Protein AF-A0A7C7Y0V8-F1 (afdb_monomer)

pLDDT: mean 89.43, std 7.37, range [50.88, 96.62]

Structure (mmCIF, N/CA/C/O backbone):
data_AF-A0A7C7Y0V8-F1
#
_entry.id   AF-A0A7C7Y0V8-F1
#
loop_
_atom_site.group_PDB
_atom_site.id
_atom_site.type_symbol
_atom_site.label_atom_id
_atom_site.label_alt_id
_atom_site.label_comp_id
_atom_site.label_asym_id
_atom_site.label_entity_id
_atom_site.label_seq_id
_atom_site.pdbx_PDB_ins_code
_atom_site.Cartn_x
_atom_site.Cartn_y
_atom_site.Cartn_z
_atom_site.occupancy
_atom_site.B_iso_or_equiv
_atom_site.auth_seq_id
_atom_site.auth_comp_id
_atom_site.auth_asym_id
_atom_site.auth_atom_id
_atom_site.pdbx_PDB_model_num
ATOM 1 N N . MET A 1 1 ? 10.672 8.077 -22.042 1.00 88.75 1 MET A N 1
ATOM 2 C CA . MET A 1 1 ? 11.815 8.583 -22.842 1.00 88.75 1 MET A CA 1
ATOM 3 C C . MET A 1 1 ? 12.746 7.438 -23.215 1.00 88.75 1 MET A C 1
ATOM 5 O O . MET A 1 1 ? 12.899 6.526 -22.415 1.00 88.75 1 MET A O 1
ATOM 9 N N . SER A 1 2 ? 13.335 7.439 -24.411 1.00 92.62 2 SER A N 1
ATOM 10 C CA . SER A 1 2 ? 14.366 6.483 -24.845 1.00 92.62 2 SER A CA 1
ATOM 11 C C . SER A 1 2 ? 15.534 6.454 -23.855 1.00 92.62 2 SER A C 1
ATOM 13 O O . SER A 1 2 ? 16.054 7.505 -23.504 1.00 92.62 2 SER A O 1
ATOM 15 N N . LYS A 1 3 ? 15.968 5.265 -23.412 1.00 88.62 3 LYS A N 1
ATOM 16 C CA . LYS A 1 3 ? 17.082 5.144 -22.449 1.00 88.62 3 LYS A CA 1
ATOM 17 C C . LYS A 1 3 ? 18.439 5.535 -23.049 1.00 88.62 3 LYS A C 1
ATOM 19 O O . LYS A 1 3 ? 19.318 5.944 -22.309 1.00 88.62 3 LYS A O 1
ATOM 24 N N . ARG A 1 4 ? 18.597 5.410 -24.373 1.00 91.19 4 ARG A N 1
ATOM 25 C CA . ARG A 1 4 ? 19.853 5.711 -25.085 1.00 91.19 4 ARG A CA 1
ATOM 26 C C . ARG A 1 4 ? 19.972 7.186 -25.453 1.00 91.19 4 ARG A C 1
ATOM 28 O O . ARG A 1 4 ? 21.017 7.781 -25.266 1.00 91.19 4 ARG A O 1
ATOM 35 N N . THR A 1 5 ? 18.890 7.763 -25.974 1.00 93.06 5 THR A N 1
ATOM 36 C CA . THR A 1 5 ? 18.903 9.114 -26.561 1.00 93.06 5 THR A CA 1
ATOM 37 C C . THR A 1 5 ? 18.193 10.158 -25.708 1.00 93.06 5 THR A C 1
ATOM 39 O O . THR A 1 5 ? 18.208 11.329 -26.055 1.00 93.06 5 THR A O 1
ATOM 42 N N . ARG A 1 6 ? 17.502 9.751 -24.634 1.00 92.06 6 ARG A N 1
ATOM 43 C CA . ARG A 1 6 ? 16.647 10.597 -23.772 1.00 92.06 6 ARG A CA 1
ATOM 44 C C . ARG A 1 6 ? 15.475 11.310 -24.475 1.00 92.06 6 ARG A C 1
ATOM 46 O O . ARG A 1 6 ? 14.606 11.837 -23.797 1.00 92.06 6 ARG A O 1
ATOM 53 N N . LEU A 1 7 ? 15.345 11.217 -25.799 1.00 95.25 7 LEU A N 1
ATOM 54 C CA . LEU A 1 7 ? 14.194 11.719 -26.564 1.00 95.25 7 LEU A CA 1
ATOM 55 C C . LEU A 1 7 ? 12.914 10.886 -26.346 1.00 95.25 7 LEU A C 1
ATOM 57 O O . LEU A 1 7 ? 12.947 9.777 -25.796 1.00 95.25 7 LEU A O 1
ATOM 61 N N . ARG A 1 8 ? 11.754 11.380 -26.809 1.00 93.94 8 ARG A N 1
ATOM 62 C CA . ARG A 1 8 ? 10.485 10.626 -26.754 1.00 93.94 8 ARG A CA 1
ATOM 63 C C . ARG A 1 8 ? 10.628 9.299 -27.507 1.00 93.94 8 ARG A C 1
ATOM 65 O O . ARG A 1 8 ? 11.087 9.260 -28.645 1.00 93.94 8 ARG A O 1
ATOM 72 N N . CYS A 1 9 ? 10.267 8.193 -26.853 1.00 94.56 9 CYS A N 1
ATOM 73 C CA . CYS A 1 9 ? 10.375 6.876 -27.476 1.00 94.56 9 CYS A CA 1
ATOM 74 C C . CYS A 1 9 ? 9.301 6.736 -28.559 1.00 94.56 9 CYS A C 1
ATOM 76 O O . CYS A 1 9 ? 8.133 6.989 -28.282 1.00 94.56 9 CYS A O 1
ATOM 78 N N . ARG A 1 10 ? 9.708 6.331 -29.766 1.00 94.12 10 ARG A N 1
ATOM 79 C CA . ARG A 1 10 ? 8.816 6.114 -30.917 1.00 94.12 10 ARG A CA 1
ATOM 80 C C . ARG A 1 10 ? 8.439 4.642 -31.132 1.00 94.12 10 ARG A C 1
ATOM 82 O O . ARG A 1 10 ? 7.709 4.332 -32.061 1.00 94.12 10 ARG A O 1
ATOM 89 N N . ALA A 1 11 ? 8.950 3.727 -30.305 1.00 94.94 11 ALA A N 1
ATOM 90 C CA . ALA A 1 11 ? 8.602 2.314 -30.411 1.00 94.94 11 ALA A CA 1
ATOM 91 C C . ALA A 1 11 ? 7.145 2.090 -29.963 1.00 94.94 11 ALA A C 1
ATOM 93 O O . ALA A 1 11 ? 6.754 2.648 -28.932 1.00 94.94 11 ALA A O 1
ATOM 94 N N . PRO A 1 12 ? 6.368 1.255 -30.675 1.00 95.62 12 PRO A N 1
ATOM 95 C CA . PRO A 1 12 ? 4.967 1.031 -30.348 1.00 95.62 12 PRO A CA 1
ATOM 96 C C . PRO A 1 12 ? 4.813 0.350 -28.986 1.00 95.62 12 PRO A C 1
ATOM 98 O O . PRO A 1 12 ? 5.655 -0.457 -28.564 1.00 95.62 12 PRO A O 1
ATOM 101 N N . ALA A 1 13 ? 3.720 0.671 -28.300 1.00 96.19 13 ALA A N 1
ATOM 102 C CA . ALA A 1 13 ? 3.330 -0.023 -27.084 1.00 96.19 13 ALA A CA 1
ATOM 103 C C . ALA A 1 13 ? 3.010 -1.498 -27.386 1.00 96.19 13 ALA A C 1
ATOM 105 O O . ALA A 1 13 ? 2.556 -1.844 -28.476 1.00 96.19 13 ALA A O 1
ATOM 106 N N . ILE A 1 14 ? 3.269 -2.384 -26.422 1.00 96.62 14 ILE A N 1
ATOM 107 C CA . ILE A 1 14 ? 2.837 -3.783 -26.540 1.00 96.62 14 ILE A CA 1
ATOM 108 C C . ILE A 1 14 ? 1.321 -3.847 -26.325 1.00 96.62 14 ILE A C 1
ATOM 110 O O . ILE A 1 14 ? 0.795 -3.129 -25.477 1.00 96.62 14 ILE A O 1
ATOM 114 N N . LYS A 1 15 ? 0.623 -4.731 -27.052 1.00 96.06 15 LYS A N 1
ATOM 115 C CA . LYS A 1 15 ? -0.825 -4.950 -26.903 1.00 96.06 15 LYS A CA 1
ATOM 116 C C . LYS A 1 15 ? -1.206 -5.136 -25.425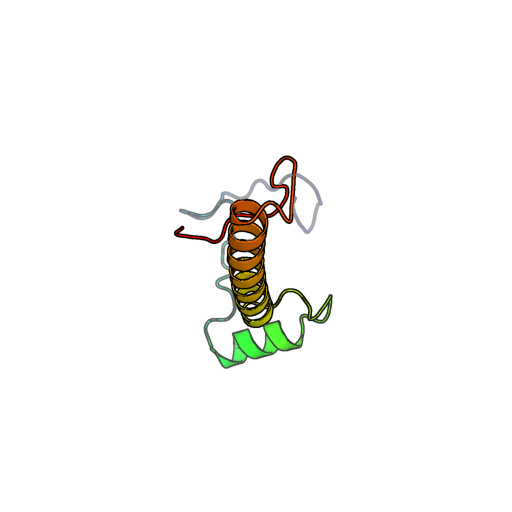 1.00 96.06 15 LYS A C 1
ATOM 118 O O . LYS A 1 15 ? -0.620 -5.968 -24.733 1.00 96.06 15 LYS A O 1
ATOM 123 N N . GLY A 1 16 ? -2.168 -4.343 -24.951 1.00 94.88 16 GLY A N 1
ATOM 124 C CA . GLY A 1 16 ? -2.656 -4.379 -23.566 1.00 94.88 16 GLY A CA 1
ATOM 125 C C . GLY A 1 16 ? -1.746 -3.712 -22.524 1.00 94.88 16 GLY A C 1
ATOM 126 O O . GLY A 1 16 ? -1.977 -3.876 -21.330 1.00 94.88 16 GLY A O 1
ATOM 127 N N . LYS A 1 17 ? -0.701 -2.979 -22.931 1.00 93.94 17 LYS A N 1
ATOM 128 C CA . LYS A 1 17 ? 0.188 -2.237 -22.022 1.00 93.94 17 LYS A CA 1
ATOM 129 C C . LYS A 1 17 ? 0.422 -0.816 -22.525 1.00 93.94 17 LYS A C 1
ATOM 131 O O . LYS A 1 17 ? 0.403 -0.562 -23.720 1.00 93.94 17 LYS A O 1
ATOM 136 N N . ALA A 1 18 ? 0.736 0.095 -21.607 1.00 94.56 18 ALA A N 1
ATOM 137 C CA . ALA A 1 18 ? 1.041 1.491 -21.936 1.00 94.56 18 ALA A CA 1
ATOM 138 C C . ALA A 1 18 ? 2.484 1.721 -22.440 1.00 94.56 18 ALA A C 1
ATOM 140 O O . ALA A 1 18 ? 2.822 2.817 -22.879 1.00 94.56 18 ALA A O 1
ATOM 141 N N . VAL A 1 19 ? 3.364 0.715 -22.357 1.00 95.12 19 VAL A N 1
ATOM 142 C CA . VAL A 1 19 ? 4.807 0.857 -22.624 1.00 95.12 19 VAL A CA 1
ATOM 143 C C . VAL A 1 19 ? 5.315 -0.140 -23.666 1.00 95.12 19 VAL A C 1
ATOM 145 O O . VAL A 1 19 ? 4.799 -1.251 -23.810 1.00 95.12 19 VAL A O 1
ATOM 148 N N . CYS A 1 20 ? 6.362 0.250 -24.397 1.00 95.62 20 CYS A N 1
ATOM 149 C CA . CYS A 1 20 ? 6.989 -0.595 -25.412 1.00 95.62 20 CYS A CA 1
ATOM 150 C C . CYS A 1 20 ? 7.902 -1.672 -24.792 1.00 95.62 20 CYS A C 1
ATOM 152 O O . CYS A 1 20 ? 8.213 -1.661 -23.596 1.00 95.62 20 CYS A O 1
ATOM 154 N N . ARG A 1 21 ? 8.413 -2.587 -25.628 1.00 94.56 21 ARG A N 1
ATOM 155 C CA . ARG A 1 21 ? 9.328 -3.668 -25.205 1.00 94.56 21 ARG A CA 1
ATOM 156 C C . ARG A 1 21 ? 10.591 -3.189 -24.484 1.00 94.56 21 ARG A C 1
ATOM 158 O O . ARG A 1 21 ? 11.058 -3.877 -23.583 1.00 94.56 21 ARG A O 1
ATOM 165 N N . PHE A 1 22 ? 11.123 -2.024 -24.851 1.00 93.69 22 PHE A N 1
ATOM 166 C CA . PHE A 1 22 ? 12.341 -1.462 -24.253 1.00 93.69 22 PHE A CA 1
ATOM 167 C C . PHE A 1 22 ? 12.081 -0.768 -22.910 1.00 93.69 22 PHE A C 1
ATOM 169 O O . PHE A 1 22 ? 12.979 -0.655 -22.073 1.00 93.69 22 PHE A O 1
ATOM 176 N N . HIS A 1 23 ? 10.841 -0.335 -22.684 1.00 95.25 23 HIS A N 1
ATOM 177 C CA . HIS A 1 23 ? 10.399 0.366 -21.478 1.00 95.25 23 HIS A CA 1
ATOM 178 C C . HIS A 1 23 ? 9.652 -0.556 -20.516 1.00 95.25 23 HIS A C 1
ATOM 180 O O . HIS A 1 23 ? 8.766 -0.122 -19.795 1.00 95.25 23 HIS A O 1
ATOM 186 N N . GLY A 1 24 ? 10.028 -1.837 -20.495 1.00 93.31 24 GLY A N 1
ATOM 187 C CA . GLY A 1 24 ? 9.485 -2.803 -19.542 1.00 93.31 24 GLY A CA 1
ATOM 188 C C . GLY A 1 24 ? 8.187 -3.472 -19.986 1.00 93.31 24 GLY A C 1
ATOM 189 O O . GLY A 1 24 ? 7.639 -4.260 -19.224 1.00 93.31 24 GLY A O 1
ATOM 190 N N . GLY A 1 25 ? 7.724 -3.268 -21.224 1.00 95.56 25 GLY A N 1
ATOM 191 C CA . GLY A 1 25 ? 6.527 -3.944 -21.737 1.00 95.56 25 GLY A CA 1
ATOM 192 C C . GLY A 1 25 ? 6.615 -5.475 -21.685 1.00 95.56 25 GLY A C 1
ATOM 193 O O . GLY A 1 25 ? 5.597 -6.145 -21.541 1.00 95.56 25 GLY A O 1
ATOM 194 N N . ARG A 1 26 ? 7.824 -6.049 -21.735 1.00 93.62 26 ARG A N 1
ATOM 195 C CA . ARG A 1 26 ? 8.050 -7.499 -21.570 1.00 93.62 26 ARG A CA 1
ATOM 196 C C . ARG A 1 26 ? 8.305 -7.937 -20.126 1.00 93.62 26 ARG A C 1
ATOM 198 O O . ARG A 1 26 ? 8.372 -9.132 -19.870 1.00 93.62 26 ARG A O 1
ATOM 205 N N . SER A 1 27 ? 8.440 -7.002 -19.186 1.00 91.56 27 SER A N 1
ATOM 206 C CA . SER A 1 27 ? 8.613 -7.348 -17.778 1.00 91.56 27 SER A CA 1
ATOM 207 C C . SER A 1 27 ? 7.337 -7.996 -17.242 1.00 91.56 27 SER A C 1
ATOM 209 O O . SER A 1 27 ? 6.230 -7.497 -17.467 1.00 91.56 27 SER A O 1
ATOM 211 N N . THR A 1 28 ? 7.500 -9.119 -16.545 1.00 90.31 28 THR A N 1
ATOM 212 C CA . THR A 1 28 ? 6.419 -9.840 -15.856 1.00 90.31 28 THR A CA 1
ATOM 213 C C . THR A 1 28 ? 6.561 -9.797 -14.336 1.00 90.31 28 THR A C 1
ATOM 215 O O . THR A 1 28 ? 5.748 -10.391 -13.636 1.00 90.31 28 THR A O 1
ATOM 218 N N . GLY A 1 29 ? 7.606 -9.143 -13.818 1.00 90.06 29 G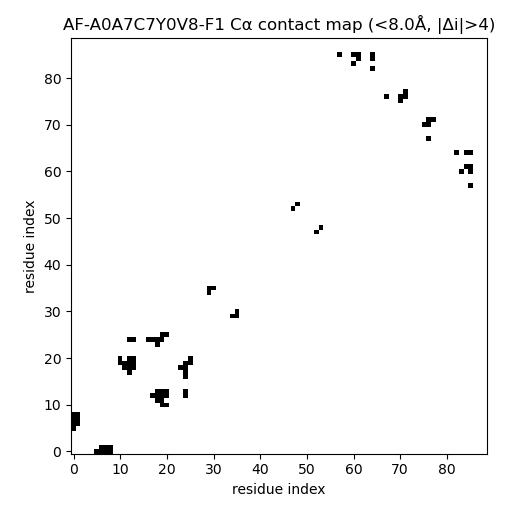LY A N 1
ATOM 219 C CA . GLY A 1 29 ? 7.960 -9.198 -12.399 1.00 90.06 29 GLY A CA 1
ATOM 220 C C . GLY A 1 29 ? 8.357 -10.606 -11.913 1.00 90.06 29 GLY A C 1
ATOM 221 O O . GLY A 1 29 ? 8.461 -11.546 -12.711 1.00 90.06 29 GLY A O 1
ATOM 222 N N . PRO A 1 30 ? 8.606 -10.769 -10.600 1.00 94.38 30 PRO A N 1
ATOM 223 C CA . PRO A 1 30 ? 8.934 -12.060 -9.996 1.00 94.38 30 PRO A CA 1
ATOM 224 C C . PRO A 1 30 ? 7.720 -13.004 -9.960 1.00 94.38 30 PRO A C 1
ATOM 226 O O . PRO A 1 30 ? 6.727 -12.760 -9.269 1.00 94.38 30 PRO A O 1
ATOM 229 N N . LYS A 1 31 ? 7.820 -14.141 -10.654 1.00 94.94 31 LYS A N 1
ATOM 230 C CA . LYS A 1 31 ? 6.745 -15.150 -10.696 1.00 94.94 31 LYS A CA 1
ATOM 231 C C . LYS A 1 31 ? 6.708 -16.049 -9.453 1.00 94.94 31 LYS A C 1
ATOM 233 O O . LYS A 1 31 ? 5.636 -16.491 -9.043 1.00 94.94 31 LYS A O 1
ATOM 238 N N . THR A 1 32 ? 7.850 -16.270 -8.801 1.00 95.50 32 THR A N 1
ATOM 239 C CA . THR A 1 32 ? 7.975 -17.188 -7.657 1.00 95.50 32 THR A CA 1
ATOM 240 C C . THR A 1 32 ? 7.746 -16.495 -6.312 1.00 95.50 32 THR A C 1
ATOM 242 O O . THR A 1 32 ? 7.988 -15.293 -6.164 1.00 95.50 32 THR A O 1
ATOM 245 N N . LYS A 1 33 ? 7.314 -17.265 -5.299 1.00 94.19 33 LYS A N 1
ATOM 246 C CA . LYS A 1 33 ? 7.189 -16.774 -3.913 1.00 94.19 33 LYS A CA 1
ATOM 247 C C . LYS A 1 33 ? 8.539 -16.276 -3.380 1.00 94.19 33 LYS A C 1
ATOM 249 O O . LYS A 1 33 ? 8.611 -15.156 -2.887 1.00 94.19 33 LYS A O 1
ATOM 254 N N . ALA A 1 34 ? 9.610 -17.046 -3.587 1.00 95.44 34 ALA A N 1
ATOM 255 C CA . ALA A 1 34 ? 10.967 -16.664 -3.193 1.00 95.44 34 ALA A CA 1
ATOM 256 C C . ALA A 1 34 ? 11.450 -15.375 -3.883 1.00 95.44 34 ALA A C 1
ATOM 258 O O . ALA A 1 34 ? 12.083 -14.529 -3.257 1.00 95.44 34 ALA A O 1
ATOM 259 N N . GLY A 1 35 ? 11.127 -15.184 -5.168 1.00 94.19 35 GLY A N 1
ATOM 260 C CA . GLY A 1 35 ? 11.443 -13.947 -5.886 1.00 94.19 35 GLY A CA 1
ATOM 261 C C . GLY A 1 35 ? 10.739 -12.729 -5.287 1.00 94.19 35 GLY A C 1
ATOM 262 O O . GLY A 1 35 ? 11.365 -11.692 -5.096 1.00 94.19 35 GLY A O 1
ATOM 263 N N . ARG A 1 36 ? 9.456 -12.865 -4.927 1.00 92.69 36 ARG A N 1
ATOM 264 C CA . ARG A 1 36 ? 8.711 -11.804 -4.232 1.00 92.69 36 ARG A CA 1
ATOM 265 C C . ARG A 1 36 ? 9.271 -11.521 -2.838 1.00 92.69 36 ARG A C 1
ATOM 267 O O . ARG A 1 36 ? 9.404 -10.355 -2.486 1.00 92.69 36 ARG A O 1
ATOM 274 N N . ALA A 1 37 ? 9.639 -12.560 -2.087 1.00 90.56 37 ALA A N 1
ATOM 275 C CA . ALA A 1 37 ? 10.228 -12.421 -0.756 1.00 90.56 37 ALA A CA 1
ATOM 276 C C . ALA A 1 37 ? 11.563 -11.663 -0.792 1.00 90.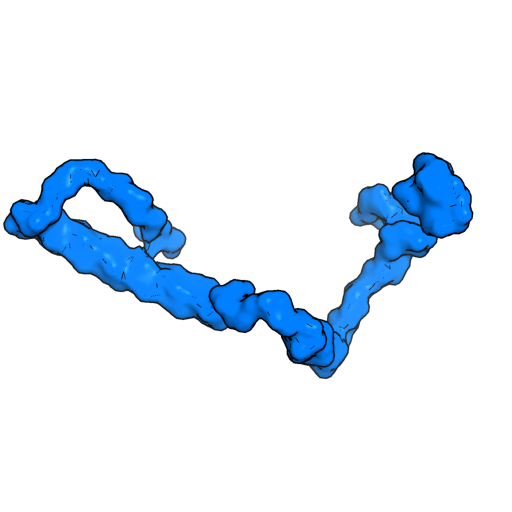56 37 ALA A C 1
ATOM 278 O O . ALA A 1 37 ? 11.764 -10.754 0.004 1.00 90.56 37 ALA A O 1
ATOM 279 N N . ARG A 1 38 ? 12.435 -11.955 -1.768 1.00 93.38 38 ARG A N 1
ATOM 280 C CA . ARG A 1 38 ? 13.699 -11.220 -1.951 1.00 93.38 38 ARG A CA 1
ATOM 281 C C . ARG A 1 38 ? 13.484 -9.734 -2.231 1.00 93.38 38 ARG A C 1
ATOM 283 O O . ARG A 1 38 ? 14.155 -8.907 -1.630 1.00 93.38 38 ARG A O 1
ATOM 290 N N . ILE A 1 39 ? 12.537 -9.390 -3.109 1.00 90.12 39 ILE A N 1
ATOM 291 C CA . ILE A 1 39 ? 12.210 -7.979 -3.378 1.00 90.12 39 ILE A CA 1
ATOM 292 C C . ILE A 1 39 ? 11.639 -7.303 -2.128 1.00 90.12 39 ILE A C 1
ATOM 294 O O . ILE A 1 39 ? 11.999 -6.166 -1.843 1.00 90.12 39 ILE A O 1
ATOM 298 N N . ALA A 1 40 ? 10.774 -7.993 -1.377 1.00 85.94 40 ALA A N 1
ATOM 299 C CA . ALA A 1 40 ? 10.227 -7.465 -0.131 1.00 85.94 40 ALA A CA 1
ATOM 300 C C . ALA A 1 40 ? 11.327 -7.207 0.912 1.00 85.94 40 ALA A C 1
ATOM 302 O O . ALA A 1 40 ? 11.338 -6.141 1.514 1.00 85.94 40 ALA A O 1
ATOM 303 N N . ALA A 1 41 ? 12.277 -8.134 1.068 1.00 86.94 41 ALA A N 1
ATOM 304 C CA . ALA A 1 41 ? 13.421 -7.978 1.967 1.00 86.94 41 ALA A CA 1
ATOM 305 C C . ALA A 1 41 ? 14.354 -6.831 1.544 1.00 86.94 41 ALA A C 1
ATOM 307 O O . ALA A 1 41 ? 14.881 -6.120 2.392 1.00 86.94 41 ALA A O 1
ATOM 308 N N . ALA A 1 42 ? 14.527 -6.615 0.236 1.00 87.69 42 ALA A N 1
ATOM 309 C CA . ALA A 1 42 ? 15.327 -5.511 -0.293 1.00 87.69 42 ALA A CA 1
ATOM 310 C C . ALA A 1 42 ? 14.644 -4.133 -0.164 1.00 87.69 42 ALA A C 1
ATOM 312 O O . ALA A 1 42 ? 15.296 -3.105 -0.334 1.00 87.69 42 ALA A O 1
ATOM 313 N N . HIS A 1 43 ? 13.337 -4.081 0.111 1.00 81.06 43 HIS A N 1
ATOM 314 C CA . HIS A 1 43 ? 12.584 -2.835 0.249 1.00 81.06 43 HIS A CA 1
ATOM 315 C C . HIS A 1 43 ? 12.746 -2.254 1.666 1.00 81.06 43 HIS A C 1
ATOM 317 O O . HIS A 1 43 ? 11.916 -2.471 2.545 1.00 81.06 43 HIS A O 1
ATOM 323 N N . THR A 1 44 ? 13.811 -1.478 1.885 1.00 81.31 44 THR A N 1
ATOM 324 C CA . THR A 1 44 ? 14.215 -0.975 3.215 1.00 81.31 44 THR A CA 1
ATOM 325 C C . THR A 1 44 ? 13.743 0.445 3.552 1.00 81.31 44 THR A C 1
ATOM 327 O O . THR A 1 44 ? 14.109 0.968 4.598 1.00 81.31 44 THR A O 1
ATOM 330 N N . VAL A 1 45 ? 12.919 1.079 2.706 1.00 79.06 45 VAL A N 1
ATOM 331 C CA . VAL A 1 45 ? 12.577 2.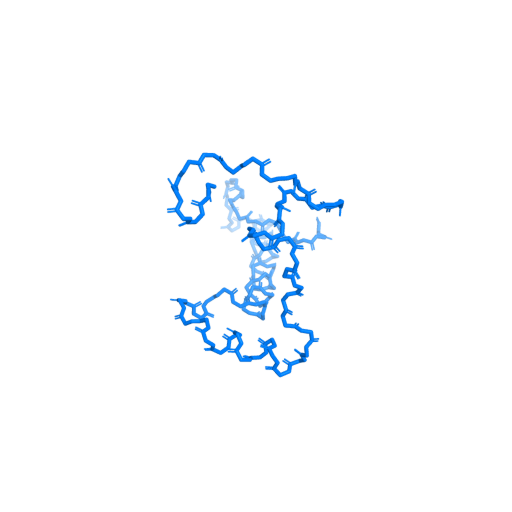515 2.825 1.00 79.06 45 VAL A CA 1
ATOM 332 C C . VAL A 1 45 ? 11.971 2.873 4.190 1.00 79.06 45 VAL A C 1
ATOM 334 O O . VAL A 1 45 ? 12.492 3.726 4.896 1.00 79.06 45 VAL A O 1
ATOM 337 N N . HIS A 1 46 ? 10.874 2.224 4.580 1.00 75.06 46 HIS A N 1
ATOM 338 C CA . HIS A 1 46 ? 10.328 2.298 5.935 1.00 75.06 46 HIS A CA 1
ATOM 339 C C . HIS A 1 46 ? 9.422 1.086 6.182 1.00 75.06 46 HIS A C 1
ATOM 341 O O . HIS A 1 46 ? 8.484 0.818 5.426 1.00 75.06 46 HIS A O 1
ATOM 347 N N . GLY A 1 47 ? 9.665 0.358 7.272 1.00 78.81 47 GLY A N 1
ATOM 348 C CA . GLY A 1 47 ? 8.911 -0.853 7.613 1.00 78.81 47 GLY A CA 1
ATOM 349 C C . GLY A 1 47 ? 7.444 -0.611 7.984 1.00 78.81 47 GLY A C 1
ATOM 350 O O . GLY A 1 47 ? 6.715 -1.568 8.172 1.00 78.81 47 GLY A O 1
ATOM 351 N N . ARG A 1 48 ? 6.984 0.644 8.069 1.00 83.56 48 ARG A N 1
ATOM 352 C CA . ARG A 1 48 ? 5.677 1.044 8.632 1.00 83.56 48 ARG A CA 1
ATOM 353 C C . ARG A 1 48 ? 4.466 0.814 7.722 1.00 83.56 48 ARG A C 1
ATOM 355 O O . ARG A 1 48 ? 3.335 0.982 8.163 1.00 83.56 48 ARG A O 1
ATOM 362 N N . GLU A 1 49 ? 4.692 0.480 6.455 1.00 87.75 49 GLU A N 1
ATOM 363 C CA . GLU A 1 49 ? 3.656 0.463 5.410 1.00 87.75 49 GLU A CA 1
ATOM 364 C C . GLU A 1 49 ? 3.501 -0.914 4.742 1.00 87.75 49 GLU A C 1
ATOM 366 O O . GLU A 1 49 ? 3.036 -1.035 3.604 1.00 87.75 49 GLU A O 1
ATOM 371 N N . THR A 1 50 ? 3.886 -1.981 5.449 1.00 86.38 50 THR A N 1
ATOM 372 C CA . THR A 1 50 ? 3.609 -3.351 5.002 1.00 86.38 50 THR A CA 1
ATOM 373 C C . THR A 1 50 ? 2.104 -3.634 5.020 1.00 86.38 50 THR A C 1
ATOM 375 O O . THR A 1 50 ? 1.325 -2.970 5.706 1.00 86.38 50 THR A O 1
ATOM 378 N N . ARG A 1 51 ? 1.663 -4.649 4.263 1.00 86.06 51 ARG A N 1
ATOM 379 C CA . ARG A 1 51 ? 0.243 -5.043 4.234 1.00 86.06 51 ARG A CA 1
ATOM 380 C C . ARG A 1 51 ? -0.277 -5.443 5.617 1.00 86.06 51 ARG A C 1
ATOM 382 O O . ARG A 1 51 ? -1.394 -5.070 5.949 1.00 86.06 51 ARG A O 1
ATOM 389 N N . ALA A 1 52 ? 0.538 -6.152 6.399 1.00 88.69 52 ALA A N 1
ATOM 390 C CA . ALA A 1 52 ? 0.193 -6.566 7.756 1.00 88.69 52 ALA A CA 1
ATOM 391 C C . ALA A 1 52 ? -0.028 -5.350 8.668 1.00 88.69 52 ALA A C 1
ATOM 393 O O . ALA A 1 52 ? -1.099 -5.215 9.247 1.00 88.69 52 ALA A O 1
ATOM 394 N N . ILE A 1 53 ? 0.916 -4.403 8.686 1.00 91.12 53 ILE A N 1
ATOM 395 C CA . ILE A 1 53 ? 0.810 -3.197 9.524 1.00 91.12 53 ILE A CA 1
ATOM 396 C C . ILE A 1 53 ? -0.371 -2.321 9.099 1.00 91.12 53 ILE A C 1
ATOM 398 O O . ILE A 1 53 ? -1.057 -1.745 9.938 1.00 91.12 53 ILE A O 1
ATOM 402 N N . ARG A 1 54 ? -0.661 -2.229 7.796 1.00 90.88 54 ARG A N 1
ATOM 403 C CA . ARG A 1 54 ? -1.851 -1.511 7.312 1.00 90.88 54 ARG A CA 1
ATOM 404 C C . ARG A 1 54 ? -3.154 -2.163 7.768 1.00 90.88 54 ARG A C 1
ATOM 406 O O . ARG A 1 54 ? -4.097 -1.439 8.077 1.00 90.88 54 ARG A O 1
ATOM 4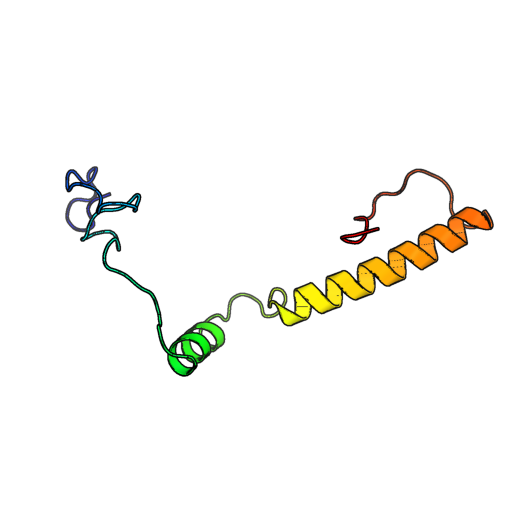13 N N . ALA A 1 55 ? -3.214 -3.493 7.785 1.00 91.50 55 ALA A N 1
ATOM 414 C CA . ALA A 1 55 ? -4.383 -4.222 8.264 1.00 91.50 55 ALA A CA 1
ATOM 415 C C . ALA A 1 55 ? -4.576 -4.012 9.771 1.00 91.50 55 ALA A C 1
ATOM 417 O O . ALA A 1 55 ? -5.659 -3.613 10.188 1.00 91.50 55 ALA A O 1
ATOM 418 N N . GLU A 1 56 ? -3.509 -4.164 10.556 1.00 93.19 56 GLU A N 1
ATOM 419 C CA . GLU A 1 56 ? -3.518 -3.923 12.002 1.00 93.19 56 GLU A CA 1
ATOM 420 C C . GLU A 1 56 ? -3.932 -2.485 12.334 1.00 93.19 56 GLU A C 1
ATOM 422 O O . GLU A 1 56 ? -4.854 -2.265 13.116 1.00 93.19 56 GLU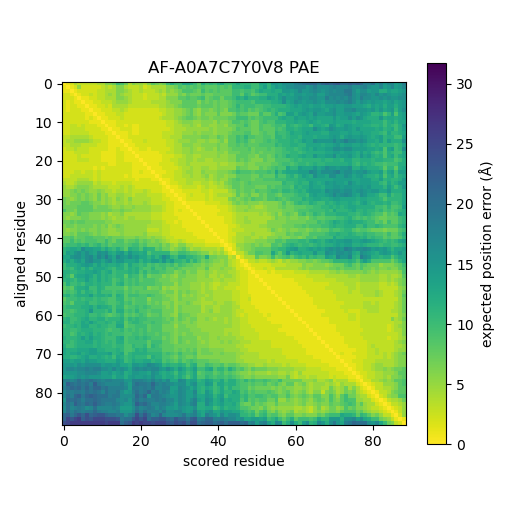 A O 1
ATOM 427 N N . ARG A 1 57 ? -3.331 -1.489 11.669 1.00 92.38 57 ARG A N 1
ATOM 428 C CA . ARG A 1 57 ? -3.711 -0.081 11.843 1.00 92.38 57 ARG A CA 1
ATOM 429 C C . ARG A 1 57 ? -5.180 0.148 11.500 1.00 92.38 57 ARG A C 1
ATOM 431 O O . ARG A 1 57 ? -5.853 0.901 12.193 1.00 92.38 57 ARG A O 1
ATOM 438 N N . SER A 1 58 ? -5.685 -0.484 10.440 1.00 91.06 58 SER A N 1
ATOM 439 C CA . SER A 1 58 ? -7.098 -0.365 10.076 1.00 91.06 58 SER A CA 1
ATOM 440 C C . SER A 1 58 ? -8.022 -0.976 11.129 1.00 91.06 58 SER A C 1
ATOM 442 O O . SER A 1 58 ? -9.091 -0.416 11.341 1.00 91.06 58 SER A O 1
ATOM 444 N N . ALA A 1 59 ? -7.633 -2.085 11.763 1.00 91.94 59 ALA A N 1
ATOM 445 C CA . ALA A 1 59 ? -8.401 -2.700 12.843 1.00 91.94 59 ALA A CA 1
ATOM 446 C C . ALA A 1 59 ? -8.408 -1.808 14.093 1.00 91.94 59 ALA A C 1
ATOM 448 O O . ALA A 1 59 ? -9.471 -1.475 14.600 1.00 91.94 59 ALA A O 1
ATOM 449 N N . ARG A 1 60 ? -7.241 -1.300 14.508 1.00 92.50 60 ARG A N 1
ATOM 450 C CA . ARG A 1 60 ? -7.132 -0.382 15.655 1.00 92.50 60 ARG A CA 1
ATOM 451 C C . ARG A 1 60 ? -7.909 0.918 15.465 1.00 92.50 60 ARG A C 1
ATOM 453 O O . ARG A 1 60 ? -8.526 1.409 16.400 1.00 92.50 60 ARG A O 1
ATOM 460 N N . LEU A 1 61 ? -7.907 1.474 14.255 1.00 91.75 61 LEU A N 1
ATOM 461 C CA . LEU A 1 61 ? -8.721 2.653 13.948 1.00 91.75 61 LEU A CA 1
ATOM 462 C C . LEU A 1 61 ? -10.224 2.347 13.961 1.00 91.75 61 LEU A C 1
ATOM 464 O O . LEU A 1 61 ? -11.002 3.237 14.284 1.00 91.75 61 LEU A O 1
ATOM 468 N N . ALA A 1 62 ? -10.632 1.121 13.622 1.00 91.06 62 ALA A N 1
ATOM 469 C CA . ALA A 1 62 ? -12.022 0.693 13.753 1.00 91.06 62 ALA A CA 1
ATOM 470 C C . ALA A 1 62 ? -12.425 0.567 15.230 1.00 91.06 62 ALA A C 1
ATOM 472 O O . ALA A 1 62 ? -13.471 1.064 15.615 1.00 91.06 62 ALA A O 1
ATOM 473 N N . GLU A 1 63 ? -11.571 -0.012 16.075 1.00 92.12 63 GLU A N 1
ATOM 474 C CA . GLU A 1 63 ? -11.804 -0.060 17.527 1.00 92.12 63 GLU A CA 1
ATOM 475 C C . GLU A 1 63 ? -11.936 1.350 18.121 1.00 92.12 63 GLU A C 1
ATOM 477 O O . GLU A 1 63 ? -12.868 1.631 18.872 1.00 92.12 63 GLU A O 1
ATOM 482 N N . LEU A 1 64 ? -11.036 2.264 17.740 1.00 91.44 64 LEU A N 1
ATOM 483 C CA . LEU A 1 64 ? -11.084 3.654 18.192 1.00 91.44 64 LEU A CA 1
ATOM 484 C C . LEU A 1 64 ? -12.366 4.364 17.737 1.00 91.44 64 LEU A C 1
ATOM 486 O O . LEU A 1 64 ? -12.920 5.156 18.493 1.00 91.44 64 LEU A O 1
ATOM 490 N N . TYR A 1 65 ? -12.837 4.065 16.524 1.00 90.81 65 TYR A N 1
ATOM 491 C CA . TYR A 1 65 ? -14.099 4.582 16.001 1.00 90.81 65 TYR A CA 1
ATOM 492 C C . TYR A 1 65 ? -15.278 4.193 16.898 1.00 90.81 65 TYR A C 1
ATOM 494 O O . TYR A 1 65 ? -16.040 5.064 17.303 1.00 90.81 65 TYR A O 1
ATOM 502 N N . GLU A 1 66 ? -15.405 2.912 17.252 1.00 90.88 66 GLU A N 1
ATOM 503 C CA . GLU A 1 66 ? -16.507 2.436 18.101 1.00 90.88 66 GLU A CA 1
ATOM 504 C C . GLU A 1 66 ? -16.481 3.084 19.492 1.00 90.88 66 GLU A C 1
ATOM 506 O O . GLU A 1 66 ? -17.515 3.508 20.012 1.00 90.88 66 GLU A O 1
ATOM 511 N N . LEU A 1 67 ? -15.288 3.238 20.074 1.00 91.62 67 LEU A N 1
ATOM 512 C CA . LEU A 1 67 ? -15.122 3.929 21.354 1.00 91.62 67 LEU A CA 1
ATOM 513 C C . LEU A 1 67 ? -15.501 5.411 21.264 1.00 91.62 67 LEU A C 1
ATOM 515 O O . LEU A 1 67 ? -16.160 5.930 22.166 1.00 91.62 67 LEU A O 1
ATOM 519 N N . GLU A 1 68 ? -15.119 6.092 20.181 1.00 91.44 68 GLU A N 1
ATOM 520 C CA . GLU A 1 68 ? -15.518 7.480 19.948 1.00 91.44 68 GLU A CA 1
ATOM 521 C C . GLU A 1 68 ? -17.045 7.591 19.832 1.00 91.44 68 GLU A C 1
ATOM 523 O O . GLU A 1 68 ? -17.641 8.479 20.442 1.00 91.44 68 GLU A O 1
ATOM 528 N N . MET A 1 69 ? -17.696 6.674 19.109 1.00 90.69 69 MET A N 1
ATOM 529 C CA . MET A 1 69 ? -19.154 6.655 18.963 1.00 90.69 69 MET A CA 1
ATOM 530 C C . MET A 1 69 ? -19.868 6.452 20.302 1.00 90.69 69 MET A C 1
ATOM 532 O O . MET A 1 69 ? -20.827 7.169 20.597 1.00 90.69 69 MET A O 1
ATOM 536 N N . LEU A 1 70 ? -19.377 5.538 21.141 1.00 93.50 70 LEU A N 1
ATOM 537 C CA . LEU A 1 70 ? -19.918 5.331 22.481 1.00 93.50 70 LEU A CA 1
ATOM 538 C C . LEU A 1 70 ? -19.722 6.574 23.356 1.00 93.50 70 LEU A C 1
ATOM 540 O O . LEU A 1 70 ? -20.686 7.053 23.951 1.00 93.50 70 LEU A O 1
ATOM 544 N N . GLY A 1 71 ? -18.520 7.154 23.366 1.00 93.69 71 GLY A N 1
ATOM 545 C CA . GLY A 1 71 ? -18.231 8.389 24.099 1.00 93.69 71 GLY A CA 1
ATOM 546 C C . GLY A 1 71 ? -19.132 9.552 23.671 1.00 93.69 71 GLY A C 1
ATOM 547 O O . GLY A 1 71 ? -19.631 10.297 24.509 1.00 93.69 71 GLY A O 1
ATOM 548 N N . ARG A 1 72 ? -19.432 9.666 22.375 1.00 91.38 72 ARG A N 1
ATOM 549 C CA . ARG A 1 72 ? -20.399 10.645 21.855 1.00 91.38 72 ARG A CA 1
ATOM 550 C C . ARG A 1 72 ? -21.823 10.362 22.324 1.00 91.38 72 ARG A C 1
ATOM 552 O O . ARG A 1 72 ? -22.518 11.297 22.706 1.00 91.38 72 ARG A O 1
ATOM 559 N N . SER A 1 73 ? -22.254 9.099 22.341 1.00 93.06 73 SER A N 1
ATOM 560 C CA . SER A 1 73 ? -23.606 8.738 22.799 1.00 93.06 73 SER A CA 1
ATOM 561 C C . SER A 1 73 ? -23.861 9.057 24.274 1.00 93.06 73 SER A C 1
ATOM 563 O O . SER A 1 73 ? -24.992 9.367 24.634 1.00 93.06 73 SER A O 1
ATOM 565 N N . ILE A 1 74 ? -22.815 9.040 25.110 1.00 96.00 74 ILE A N 1
ATOM 566 C CA . ILE A 1 74 ? -22.898 9.391 26.537 1.00 96.00 74 ILE A CA 1
ATOM 567 C C . ILE A 1 74 ? -22.547 10.862 26.817 1.00 96.00 74 ILE A C 1
ATOM 569 O O . ILE A 1 74 ? -22.415 11.249 27.975 1.00 96.00 74 ILE A O 1
ATOM 573 N N . GLY A 1 75 ? -22.361 11.681 25.776 1.00 94.00 75 GLY A N 1
ATOM 574 C CA . GLY A 1 75 ? -22.046 13.107 25.912 1.00 94.00 75 GLY A CA 1
ATOM 575 C C . GLY A 1 75 ? -20.616 13.418 26.368 1.00 94.00 75 GLY A C 1
ATOM 576 O O . GLY A 1 75 ? -20.333 14.540 26.765 1.00 94.00 75 GLY A O 1
ATOM 577 N N . MET A 1 76 ? -19.697 12.450 26.312 1.00 93.81 76 MET A N 1
ATOM 578 C CA . MET A 1 76 ? -18.290 12.639 26.689 1.00 93.81 76 MET A CA 1
ATOM 579 C C . MET A 1 76 ? -17.483 13.382 25.610 1.00 93.81 76 MET A C 1
ATOM 581 O O . MET A 1 76 ? -16.472 14.010 25.919 1.00 93.81 76 MET A O 1
ATOM 585 N N . PHE A 1 77 ? -17.917 13.319 24.346 1.00 89.94 77 PHE A N 1
ATOM 586 C CA . PHE A 1 77 ? -17.259 13.984 23.218 1.00 89.94 77 PHE A CA 1
ATOM 587 C C . PHE A 1 77 ? -18.247 14.804 22.383 1.00 89.94 77 PHE A C 1
ATOM 589 O O . PHE A 1 77 ? -19.296 14.304 21.978 1.00 89.94 77 PHE A O 1
ATOM 596 N N . GLU A 1 78 ? -17.856 16.032 22.037 1.00 88.12 78 GLU A N 1
ATOM 597 C CA . GLU A 1 78 ? -18.640 16.964 21.219 1.00 88.12 78 GLU A CA 1
ATOM 598 C C . GLU A 1 78 ? -17.980 17.244 19.851 1.00 88.12 78 GLU A C 1
ATOM 600 O O . GLU A 1 78 ? -16.863 16.812 19.555 1.00 88.12 78 GLU A O 1
ATOM 605 N N . GLY A 1 79 ? -18.689 17.955 18.969 1.00 87.44 79 GLY A N 1
ATOM 606 C CA . GLY A 1 79 ? -18.167 18.403 17.672 1.00 87.44 79 GLY A CA 1
ATOM 607 C C . GLY A 1 79 ? -18.229 17.360 16.551 1.00 87.44 79 GLY A C 1
ATOM 608 O O . GLY A 1 79 ? -18.830 16.298 16.689 1.00 87.44 79 GLY A O 1
ATOM 609 N N . ARG A 1 80 ? -17.629 17.668 15.394 1.00 82.62 80 ARG A N 1
ATOM 610 C CA . ARG A 1 80 ? -17.681 16.811 14.198 1.00 82.62 80 ARG A CA 1
ATOM 611 C C . ARG A 1 80 ? -16.569 15.765 14.208 1.00 82.62 80 ARG A C 1
ATOM 613 O O . ARG A 1 80 ? -15.418 16.069 14.506 1.00 82.62 80 ARG A O 1
ATOM 620 N N . MET A 1 81 ? -16.908 14.549 13.791 1.00 79.25 81 MET A N 1
ATOM 621 C CA . MET A 1 81 ? -15.939 13.475 13.627 1.00 79.25 81 MET A CA 1
ATOM 622 C C . MET A 1 81 ? -14.909 13.800 12.526 1.00 79.25 81 MET A C 1
ATOM 624 O O . MET A 1 81 ? -15.276 14.116 11.390 1.00 79.25 81 MET A O 1
ATOM 628 N N . VAL A 1 82 ? -13.620 13.691 12.863 1.00 78.19 82 VAL A N 1
ATOM 629 C CA . VAL A 1 82 ? -12.470 13.921 11.957 1.00 78.19 82 VAL A CA 1
ATOM 630 C C . VAL A 1 82 ? -11.794 12.620 11.503 1.00 78.19 82 VAL A C 1
ATOM 632 O O . VAL A 1 82 ? -11.041 12.617 10.529 1.00 78.19 82 VAL A O 1
ATOM 635 N N . GLY A 1 83 ? -12.060 11.510 12.197 1.00 76.19 83 GLY A N 1
ATOM 636 C CA . GLY A 1 83 ? -11.462 10.206 11.928 1.00 76.19 83 GLY A CA 1
ATOM 637 C C . GLY A 1 83 ? -12.022 9.499 10.690 1.00 76.19 83 GLY A C 1
ATOM 638 O O . GLY A 1 83 ? -13.140 9.738 10.234 1.00 76.19 83 GLY A O 1
ATOM 639 N N . ARG A 1 84 ? -11.231 8.574 10.141 1.00 75.31 84 ARG A N 1
ATOM 640 C CA . ARG A 1 84 ? -11.642 7.721 9.020 1.00 75.31 84 ARG A CA 1
ATOM 641 C C . ARG A 1 84 ? -12.610 6.635 9.507 1.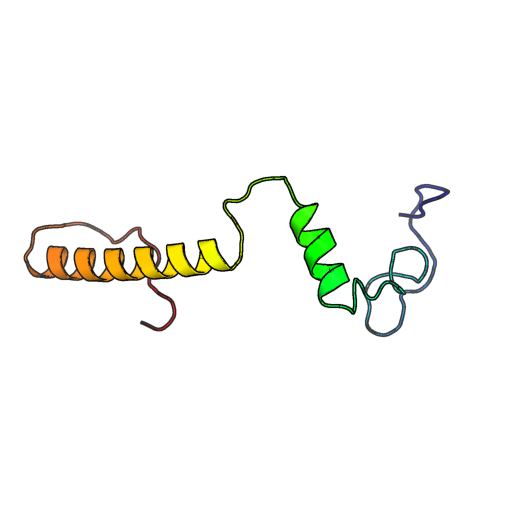00 75.31 84 ARG A C 1
ATOM 643 O O . ARG A 1 84 ? -12.204 5.796 10.303 1.00 75.31 84 ARG A O 1
ATOM 650 N N . LYS A 1 85 ? -13.827 6.580 8.951 1.00 81.00 85 LYS A N 1
ATOM 651 C CA . LYS A 1 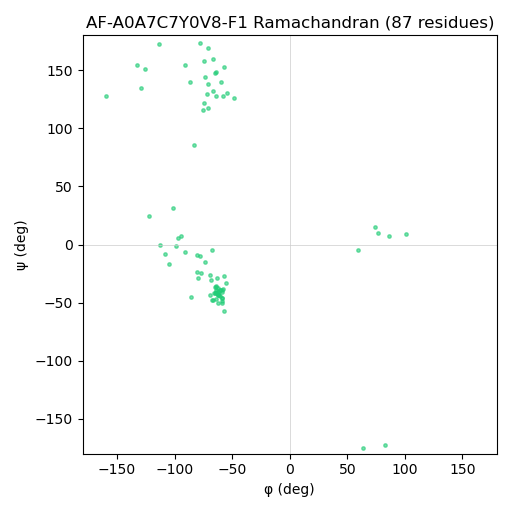85 ? -14.788 5.489 9.204 1.00 81.00 85 LYS A CA 1
ATOM 652 C C . LYS A 1 85 ? -14.203 4.120 8.785 1.00 81.00 85 LYS A C 1
ATOM 654 O O . LYS A 1 85 ? -13.533 4.049 7.739 1.00 81.00 85 LYS A O 1
ATOM 659 N N . PRO A 1 86 ? -14.416 3.038 9.560 1.00 80.62 86 PRO A N 1
ATOM 660 C CA . PRO A 1 86 ? -13.992 1.696 9.170 1.00 80.62 86 PRO A CA 1
ATOM 661 C C . PRO A 1 86 ? -14.592 1.270 7.825 1.00 80.62 86 PRO A C 1
ATOM 663 O O . PRO A 1 86 ? -15.645 1.737 7.393 1.00 80.62 86 PRO A O 1
ATOM 666 N N . ARG A 1 87 ? -13.884 0.387 7.111 1.00 72.06 87 ARG A N 1
ATOM 667 C CA . ARG A 1 87 ? -14.374 -0.138 5.829 1.00 72.06 87 ARG A CA 1
ATOM 668 C C . ARG A 1 87 ? -15.474 -1.162 6.104 1.00 72.06 87 ARG A C 1
ATOM 670 O O . ARG A 1 87 ? -15.160 -2.211 6.649 1.00 72.06 87 ARG A O 1
ATOM 677 N N . GLY A 1 88 ? -16.700 -0.872 5.669 1.00 66.50 88 GLY A N 1
ATOM 678 C CA . GLY A 1 88 ? -17.839 -1.794 5.766 1.00 66.50 88 GLY A CA 1
ATOM 679 C C . GLY A 1 88 ? -18.816 -1.523 6.914 1.00 66.50 88 GLY A C 1
ATOM 680 O O . GLY A 1 88 ? -19.677 -2.363 7.141 1.00 66.50 88 GLY A O 1
ATOM 681 N N . GLY A 1 89 ? -18.686 -0.388 7.612 1.00 50.88 89 GLY A N 1
ATOM 682 C CA . GLY A 1 89 ? -19.674 0.097 8.587 1.00 50.88 89 GLY A CA 1
ATOM 683 C C . GLY A 1 89 ? -20.559 1.211 8.052 1.00 50.88 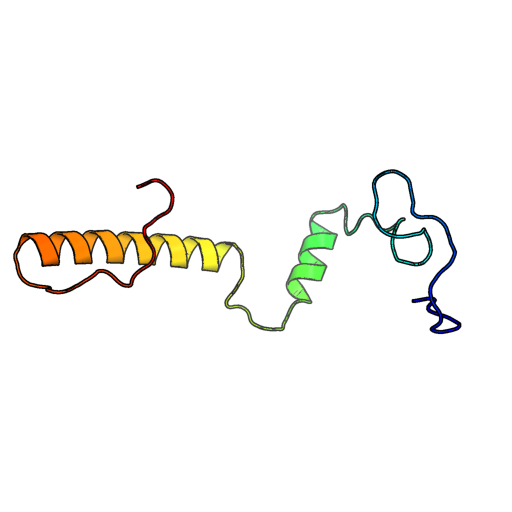89 GLY A C 1
ATOM 684 O O . GLY A 1 89 ? -20.175 1.887 7.066 1.00 50.88 89 GLY A O 1
#

Foldseek 3Di:
DDPVPPDDDPADQDPPDPDHPRRCSVPPQDPDPVSVVVVVVVPVPDPCDDPVNVVVVLVVLQVVVVVVVVCVVVVNDDDDDPGDHRPPD

Sequence (89 aa):
MSKRTRLRCRAPAIKGKAVCRFHGGRSTGPKTKAGRARIAAAHTVHGRETRAIRAERSARLAELYELEMLGRSIGMFEGRMVGRKPRGG

Radius of gyration: 23.11 Å; Cα contacts (8 Å, |Δi|>4): 45; chains: 1; bounding box: 44×36×58 Å

Secondary structure (DSSP, 8-state):
--TTT-SPP-SPPPTTSSS-GGGTTT-----SHHHHHHHHHH--S-GGGSHHHHHHHHHHHHHHHHHHHHHHHTTS--S---SPPPTT-

Mean predicted aligned error: 7.86 Å

Solvent-accessible surface area (backbone atoms only — not comparable to full-atom values): 5729 Å² total; per-residue (Å²): 101,31,90,88,77,64,43,82,61,84,67,66,52,38,92,98,48,96,30,19,68,91,68,50,48,72,62,78,74,66,87,46,72,69,49,45,49,52,55,55,71,67,61,72,88,63,86,77,74,41,72,66,51,47,50,52,52,50,50,55,46,34,55,50,48,54,52,50,53,52,35,36,76,73,67,74,49,83,86,81,88,83,75,78,78,49,92,90,115